Protein AF-A0A212SUY8-F1 (afdb_monomer)

Radius of gyration: 12.57 Å; Cα contacts (8 Å, |Δi|>4): 156; chains: 1; bounding box: 27×31×31 Å

Secondary structure (DSSP, 8-state):
-EEEE--HHHHHHHH-SPEEEE-SS-EEEEEEEE-TTS-EEEEEEESS--SSSSEEEEESSS---HHHHHHHHHHHT-TT-EEEEE-GGG--

Foldseek 3Di:
DFWKQDDPVLVCVQQNFFDWDQDPVAIKGWDWDADPVGWIKIWIAGDPCGVDNTTDIDGPDAADDPVNVVSVQVVSVGPPIDTPDDPPVSVD

Sequence (92 aa):
MALVQVDLMALYRRWGRPDVGVDSLAEWLSFAFALPNGEKFALQREAYHPPTPGFLLSTTKALFSAEAAEQVIAALDIPEALAVEVNPEATG

Nearest PDB structures (foldseek):
  3d9w-assembly1_A  TM=4.791E-01  e=4.773E+00  Nocardia farcinica

Solvent-accessible surface area (backbone atoms only — not comparable to full-atom values): 5439 Å² total; per-residue (Å²): 76,31,39,32,34,45,60,65,68,58,50,36,74,74,70,44,80,60,49,79,49,74,61,98,88,49,47,32,39,33,47,74,50,68,49,97,88,69,51,51,38,34,40,33,30,50,68,86,74,54,92,54,86,42,26,44,39,45,69,79,73,73,78,43,38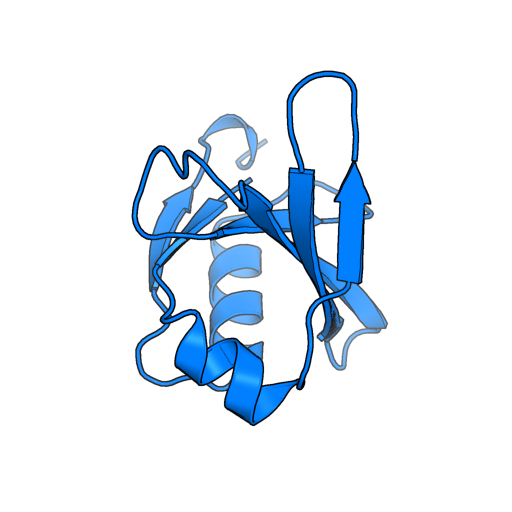,72,69,55,50,52,55,49,42,60,69,65,73,45,94,76,46,41,82,7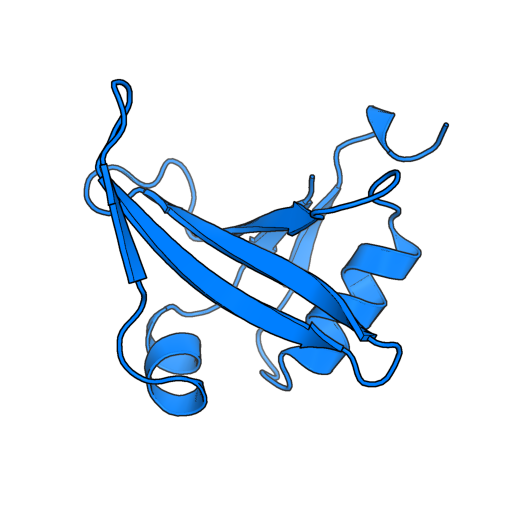6,43,68,49,73,87,28,82,115

pLDDT: mean 75.5, std 11.89, range [38.44, 90.62]

Structure (mmCIF, N/CA/C/O backbone):
data_AF-A0A212SUY8-F1
#
_entry.id   AF-A0A212SUY8-F1
#
loop_
_atom_site.group_PDB
_atom_site.id
_atom_site.type_symbol
_atom_site.label_atom_id
_atom_site.label_alt_id
_atom_site.label_comp_id
_atom_site.label_asym_id
_atom_site.label_entity_id
_atom_site.label_seq_id
_atom_site.pdbx_PDB_ins_code
_atom_site.Cartn_x
_atom_site.Cartn_y
_atom_site.Cartn_z
_atom_site.occupancy
_atom_site.B_iso_or_equiv
_atom_site.auth_seq_id
_atom_site.auth_comp_id
_atom_site.auth_asym_id
_atom_site.auth_atom_id
_atom_site.pdbx_PDB_model_num
ATOM 1 N N . MET A 1 1 ? -5.054 13.144 1.201 1.00 65.19 1 MET A N 1
ATOM 2 C CA . MET A 1 1 ? -4.044 12.162 0.747 1.00 65.19 1 MET A CA 1
ATOM 3 C C . MET A 1 1 ? -2.946 12.131 1.791 1.00 65.19 1 MET A C 1
ATOM 5 O O . MET A 1 1 ? -2.613 13.203 2.291 1.00 65.19 1 MET A O 1
ATOM 9 N N . ALA A 1 2 ? -2.417 10.953 2.120 1.00 72.25 2 ALA A N 1
ATOM 10 C CA . ALA A 1 2 ? -1.219 10.839 2.952 1.00 72.25 2 ALA A CA 1
ATOM 11 C C . ALA A 1 2 ? -0.097 10.115 2.223 1.00 72.25 2 ALA A C 1
ATOM 13 O O . ALA A 1 2 ? -0.352 9.226 1.410 1.00 72.25 2 ALA A O 1
ATOM 14 N N . LEU A 1 3 ? 1.132 10.472 2.574 1.00 78.81 3 LEU A N 1
ATOM 15 C CA . LEU A 1 3 ? 2.309 9.676 2.284 1.00 78.81 3 LEU A CA 1
ATOM 16 C C . LEU A 1 3 ? 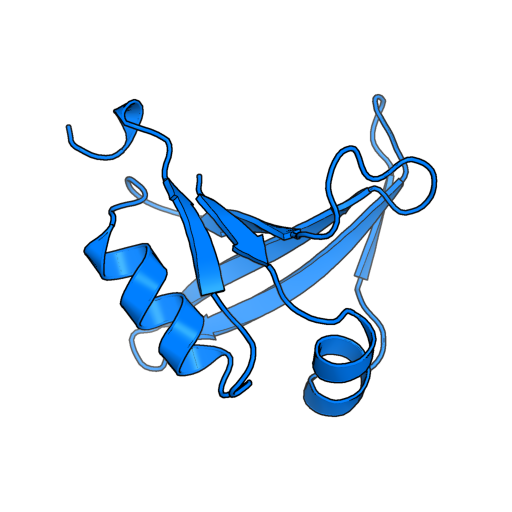2.503 8.665 3.415 1.00 78.81 3 LEU A C 1
ATOM 18 O O . LEU A 1 3 ? 2.718 9.044 4.567 1.00 78.81 3 LEU A O 1
ATOM 22 N N . VAL A 1 4 ? 2.440 7.381 3.078 1.00 79.19 4 VAL A N 1
ATOM 23 C CA . VAL A 1 4 ? 2.676 6.272 4.003 1.00 79.19 4 VAL A CA 1
ATOM 24 C C . VAL A 1 4 ? 4.018 5.643 3.666 1.00 79.19 4 VAL A C 1
ATOM 26 O O . VAL A 1 4 ? 4.209 5.098 2.579 1.00 79.19 4 VAL A O 1
ATOM 29 N N . GLN A 1 5 ? 4.963 5.710 4.595 1.00 82.56 5 GLN A N 1
ATOM 30 C CA . GLN A 1 5 ? 6.205 4.965 4.488 1.00 82.56 5 GLN A CA 1
ATOM 31 C C . GLN A 1 5 ? 5.938 3.525 4.903 1.00 82.56 5 GLN A C 1
ATOM 33 O O . GLN A 1 5 ? 5.579 3.251 6.042 1.00 82.56 5 GLN A O 1
ATOM 38 N N . VAL A 1 6 ? 6.086 2.612 3.951 1.00 81.00 6 VAL A N 1
ATOM 39 C CA . VAL A 1 6 ? 5.914 1.176 4.154 1.00 81.00 6 VAL A CA 1
ATOM 40 C C . VAL A 1 6 ? 6.824 0.442 3.179 1.00 81.00 6 VAL A C 1
ATOM 42 O O . VAL A 1 6 ? 6.980 0.855 2.025 1.00 81.00 6 VAL A O 1
ATOM 45 N N . ASP A 1 7 ? 7.456 -0.636 3.642 1.00 82.56 7 ASP A N 1
ATOM 46 C CA . ASP A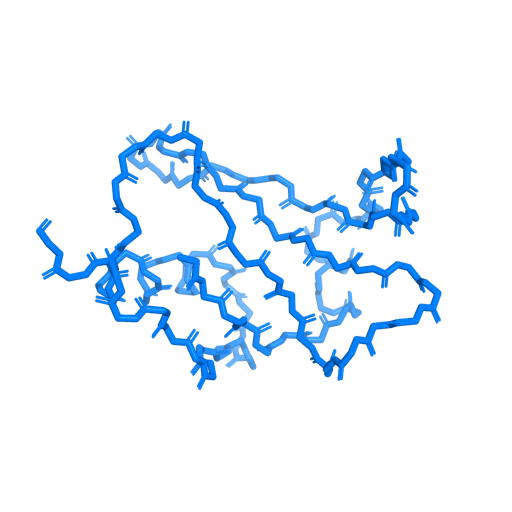 1 7 ? 8.297 -1.458 2.781 1.00 82.56 7 ASP A CA 1
ATOM 47 C C . ASP A 1 7 ? 7.436 -2.155 1.720 1.00 82.56 7 ASP A C 1
ATOM 49 O O . ASP A 1 7 ? 6.478 -2.873 2.023 1.00 82.56 7 ASP A O 1
ATOM 53 N N . LEU A 1 8 ? 7.819 -1.980 0.455 1.00 82.12 8 LEU A N 1
ATOM 54 C CA . LEU A 1 8 ? 7.180 -2.656 -0.662 1.00 82.12 8 LEU A CA 1
ATOM 55 C C . LEU A 1 8 ? 7.219 -4.179 -0.478 1.00 82.12 8 LEU A C 1
ATOM 57 O O . LEU A 1 8 ? 6.239 -4.853 -0.791 1.00 82.12 8 LEU A O 1
ATOM 61 N N . MET A 1 9 ? 8.298 -4.734 0.083 1.00 85.19 9 MET A N 1
ATOM 62 C CA . MET A 1 9 ? 8.358 -6.172 0.336 1.00 85.19 9 MET A CA 1
ATOM 63 C C . MET A 1 9 ? 7.391 -6.643 1.423 1.00 85.19 9 MET A C 1
ATOM 65 O O . MET A 1 9 ? 6.899 -7.771 1.336 1.00 85.19 9 MET A O 1
ATOM 69 N N . ALA A 1 10 ? 7.076 -5.808 2.414 1.00 85.06 10 ALA A N 1
ATOM 70 C CA . ALA A 1 10 ? 6.050 -6.122 3.405 1.00 85.06 10 ALA A CA 1
ATOM 71 C C . ALA A 1 10 ? 4.662 -6.199 2.747 1.00 85.06 10 ALA A C 1
ATOM 73 O O . ALA A 1 10 ? 3.935 -7.171 2.962 1.00 85.06 10 ALA A O 1
ATOM 74 N N . LEU A 1 11 ? 4.348 -5.254 1.852 1.00 84.94 11 LEU A N 1
ATOM 75 C CA . LEU A 1 11 ? 3.109 -5.267 1.067 1.00 84.94 11 LEU A CA 1
ATOM 76 C C . LEU A 1 11 ? 3.011 -6.510 0.168 1.00 84.94 11 LEU A C 1
ATOM 78 O O . LEU A 1 11 ? 1.983 -7.188 0.166 1.00 84.94 11 LEU A O 1
ATOM 82 N N . TYR A 1 12 ? 4.100 -6.880 -0.517 1.00 85.94 12 TYR A N 1
ATOM 83 C CA . TYR A 1 12 ? 4.152 -8.107 -1.322 1.00 85.94 12 TYR A CA 1
ATOM 84 C C . TYR A 1 12 ? 3.899 -9.371 -0.498 1.00 85.94 12 TYR A C 1
ATOM 86 O O . TYR A 1 12 ? 3.199 -10.275 -0.949 1.00 85.94 12 TYR A O 1
ATOM 94 N N . ARG A 1 13 ? 4.464 -9.467 0.710 1.00 86.38 13 ARG A N 1
ATOM 95 C CA . ARG A 1 13 ? 4.245 -10.632 1.583 1.00 86.38 13 ARG A CA 1
ATOM 96 C C . ARG A 1 13 ? 2.805 -10.715 2.077 1.00 86.38 13 ARG A C 1
ATOM 98 O O . ARG A 1 13 ? 2.288 -11.817 2.232 1.00 86.38 13 ARG A O 1
ATOM 105 N N . ARG A 1 14 ? 2.176 -9.567 2.335 1.00 84.25 14 ARG A N 1
ATOM 106 C CA . ARG A 1 14 ? 0.824 -9.489 2.893 1.00 84.25 14 ARG A CA 1
ATOM 107 C C . ARG A 1 14 ? -0.263 -9.728 1.848 1.00 84.25 14 ARG A C 1
ATOM 109 O O . ARG A 1 14 ? -1.203 -10.470 2.122 1.00 84.25 14 ARG A O 1
ATOM 116 N N . TRP A 1 15 ? -0.133 -9.114 0.675 1.00 84.44 15 TRP A N 1
ATOM 117 C CA . TRP A 1 15 ? -1.189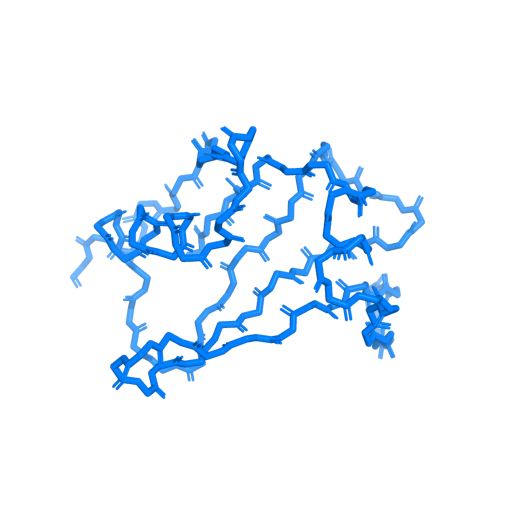 -9.079 -0.344 1.00 84.44 15 TRP A CA 1
ATOM 118 C C . TRP A 1 15 ? -0.788 -9.672 -1.692 1.00 84.44 15 TRP A C 1
ATOM 120 O O . TRP A 1 15 ? -1.622 -9.789 -2.586 1.00 84.44 15 TRP A O 1
ATOM 130 N N . GLY A 1 16 ? 0.460 -10.111 -1.838 1.00 86.25 16 GLY A N 1
ATOM 131 C CA . GLY A 1 16 ? 0.954 -10.660 -3.091 1.00 86.25 16 GLY A CA 1
ATOM 132 C C . GLY A 1 16 ? 1.284 -9.566 -4.098 1.00 86.25 16 GLY A C 1
ATOM 133 O O . GLY A 1 16 ? 1.784 -8.498 -3.754 1.00 86.25 16 GLY A O 1
ATOM 134 N N . ARG A 1 17 ? 1.076 -9.862 -5.379 1.00 88.31 17 ARG A N 1
ATOM 135 C CA . ARG A 1 17 ? 1.446 -8.953 -6.464 1.00 88.31 17 ARG A CA 1
ATOM 136 C C . ARG A 1 17 ? 0.484 -7.751 -6.507 1.00 88.31 17 ARG A C 1
ATOM 138 O O . ARG A 1 17 ? -0.720 -7.990 -6.496 1.00 88.31 17 ARG A O 1
ATOM 145 N N . PRO A 1 18 ? 0.982 -6.503 -6.599 1.00 90.31 18 PRO A N 1
ATOM 146 C CA . PRO A 1 18 ? 0.127 -5.338 -6.791 1.00 90.31 18 PRO A CA 1
ATOM 147 C C . PRO A 1 18 ? -0.556 -5.368 -8.155 1.00 90.31 18 PRO A C 1
ATOM 149 O O . PRO A 1 18 ? -0.022 -5.918 -9.127 1.00 90.31 18 PRO A O 1
ATOM 152 N N . ASP A 1 19 ? -1.689 -4.682 -8.235 1.00 90.62 19 ASP A N 1
ATOM 153 C CA . ASP A 1 19 ? -2.265 -4.285 -9.509 1.00 90.62 19 ASP A CA 1
ATOM 154 C C . ASP A 1 19 ? -1.361 -3.239 -10.167 1.00 90.62 19 ASP A C 1
ATOM 156 O O . ASP A 1 19 ? -0.800 -2.369 -9.497 1.00 90.62 19 ASP A O 1
ATOM 160 N N . VAL A 1 20 ? -1.212 -3.325 -11.488 1.00 90.56 20 VAL A N 1
ATOM 161 C CA . VAL A 1 20 ? -0.405 -2.380 -12.268 1.00 90.56 20 VAL A CA 1
ATOM 162 C C . VAL A 1 20 ? -1.334 -1.586 -13.173 1.00 90.56 20 VAL A C 1
ATOM 164 O O . VAL A 1 20 ? -1.984 -2.154 -14.052 1.00 90.56 20 VAL A O 1
ATOM 167 N N . GLY A 1 21 ? -1.406 -0.279 -12.938 1.00 88.69 21 GLY A N 1
ATOM 168 C CA . GLY A 1 21 ? -2.119 0.675 -13.785 1.00 88.69 21 GLY A CA 1
ATOM 169 C C . GLY A 1 21 ? -1.138 1.564 -14.539 1.00 88.69 21 GLY A C 1
ATOM 170 O O . GLY A 1 21 ? -0.062 1.856 -14.032 1.00 88.69 21 GLY A O 1
ATOM 171 N N . VAL A 1 22 ? -1.500 2.010 -15.739 1.00 89.38 22 VAL A N 1
ATOM 172 C CA . VAL A 1 22 ? -0.709 2.980 -16.510 1.00 89.38 22 VAL A CA 1
ATOM 173 C C . VAL A 1 22 ? -1.605 4.160 -16.850 1.00 89.38 22 VAL A C 1
ATOM 175 O O . VAL A 1 22 ? -2.706 3.963 -17.368 1.00 89.38 22 VAL A O 1
ATOM 178 N N . ASP A 1 23 ? -1.140 5.371 -16.567 1.00 85.81 23 ASP A N 1
ATOM 179 C CA . ASP A 1 23 ? -1.775 6.610 -17.007 1.00 85.81 23 ASP A CA 1
ATOM 180 C C . ASP A 1 23 ? -0.800 7.472 -17.827 1.00 85.81 23 ASP A C 1
ATOM 182 O O . ASP A 1 23 ? 0.282 7.031 -18.215 1.00 85.81 23 ASP A O 1
ATOM 186 N N . SER A 1 24 ? -1.203 8.700 -18.162 1.00 84.94 24 SER A N 1
ATOM 187 C CA . SER A 1 24 ? -0.365 9.629 -18.930 1.00 84.94 24 SER A CA 1
ATOM 188 C C . SER A 1 24 ? 0.859 10.141 -18.166 1.00 84.94 24 SER A C 1
ATOM 190 O O . SER A 1 24 ? 1.700 10.804 -18.769 1.00 84.94 24 SER A O 1
ATOM 192 N N . LEU A 1 25 ? 0.927 9.908 -16.854 1.00 82.88 25 LEU A N 1
ATOM 193 C CA . LEU A 1 25 ? 2.014 10.351 -15.993 1.00 82.88 25 LEU A CA 1
ATOM 194 C C . LEU A 1 25 ? 3.020 9.220 -15.779 1.00 82.88 25 LEU A C 1
ATOM 196 O O . LEU A 1 25 ? 4.213 9.454 -15.957 1.00 82.88 25 LEU A O 1
ATOM 200 N N . ALA A 1 26 ? 2.557 8.016 -15.420 1.00 86.19 26 ALA A N 1
ATOM 201 C CA . ALA A 1 26 ? 3.436 6.897 -15.098 1.00 86.19 26 ALA A CA 1
ATOM 202 C C . ALA A 1 26 ? 2.742 5.518 -15.055 1.00 86.19 26 ALA A C 1
ATOM 204 O O . ALA A 1 26 ? 1.534 5.364 -15.242 1.00 86.19 26 ALA A O 1
ATOM 205 N N . GLU A 1 27 ? 3.551 4.494 -14.772 1.00 89.56 27 GLU A N 1
ATOM 206 C CA . GLU A 1 27 ? 3.089 3.190 -14.298 1.00 89.56 27 GLU A CA 1
ATOM 207 C C . GLU A 1 27 ? 2.991 3.200 -12.766 1.00 89.56 27 GLU A C 1
ATOM 209 O O . GLU A 1 27 ? 3.924 3.606 -12.068 1.00 89.56 27 GLU A O 1
ATOM 214 N N . TRP A 1 28 ? 1.869 2.716 -12.243 1.00 89.31 28 TRP A N 1
ATOM 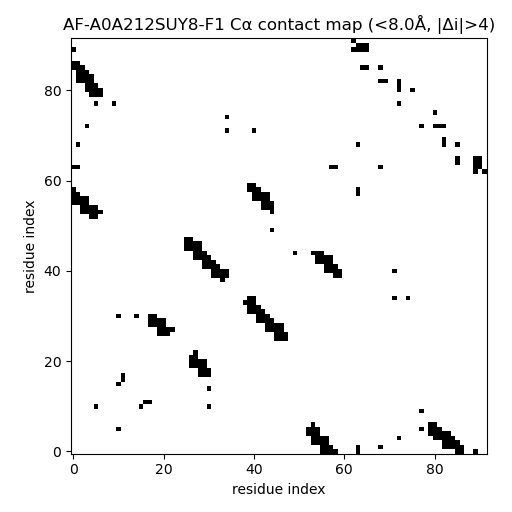215 C CA . TRP A 1 28 ? 1.507 2.759 -10.834 1.00 89.31 28 TRP A CA 1
ATOM 216 C C . TRP A 1 28 ? 1.284 1.354 -10.284 1.00 89.31 28 TRP A C 1
ATOM 218 O O . TRP A 1 28 ? 0.435 0.606 -10.775 1.00 89.31 28 TRP A O 1
ATOM 228 N N . LEU A 1 29 ? 1.998 1.025 -9.210 1.00 89.62 29 LEU A N 1
ATOM 229 C CA . LEU A 1 29 ? 1.740 -0.154 -8.389 1.00 89.62 29 LEU A CA 1
ATOM 230 C C . LEU A 1 29 ? 0.648 0.186 -7.380 1.00 89.62 29 LEU A C 1
ATOM 232 O O . LEU A 1 29 ? 0.808 1.130 -6.607 1.00 89.62 29 LEU A O 1
ATOM 236 N N . SER A 1 30 ? -0.438 -0.582 -7.378 1.00 88.62 30 SER A N 1
ATOM 237 C CA . SER A 1 30 ? -1.609 -0.355 -6.535 1.00 88.62 30 SER A CA 1
ATOM 238 C C . SER A 1 30 ? -1.921 -1.568 -5.664 1.00 88.62 30 SER A C 1
ATOM 240 O O . SER A 1 30 ? -2.054 -2.686 -6.156 1.00 88.62 30 SER A O 1
ATOM 242 N N . PHE A 1 31 ? -2.096 -1.332 -4.367 1.00 88.00 31 PHE A N 1
ATOM 243 C CA . PHE A 1 31 ? -2.639 -2.304 -3.422 1.00 88.00 31 PHE A CA 1
ATOM 244 C C . PHE A 1 31 ? -3.982 -1.794 -2.912 1.00 88.00 31 PHE A C 1
ATOM 246 O O . PHE A 1 31 ? -4.026 -0.833 -2.143 1.00 88.00 31 PHE A O 1
ATOM 253 N N . ALA A 1 32 ? -5.071 -2.420 -3.354 1.00 85.62 32 ALA A N 1
ATOM 254 C CA . ALA A 1 32 ? -6.414 -2.098 -2.892 1.00 85.62 32 ALA A CA 1
ATOM 255 C C . ALA A 1 32 ? -6.830 -3.021 -1.742 1.00 85.62 32 ALA A C 1
ATOM 257 O O . ALA A 1 32 ? -6.654 -4.236 -1.807 1.00 85.62 32 ALA A O 1
ATOM 258 N N . PHE A 1 33 ? -7.423 -2.450 -0.700 1.00 80.62 33 PHE A N 1
ATOM 259 C CA . PHE A 1 33 ? -7.929 -3.206 0.442 1.00 80.62 33 PHE A CA 1
ATOM 260 C C . PHE A 1 33 ? -9.164 -2.530 1.036 1.00 80.62 33 PHE A C 1
ATOM 262 O O . PHE A 1 33 ? -9.445 -1.355 0.783 1.00 80.62 33 PHE A O 1
ATOM 269 N N . ALA A 1 34 ? -9.932 -3.302 1.802 1.00 80.06 34 ALA A N 1
ATOM 270 C CA . ALA A 1 34 ? -11.101 -2.814 2.514 1.00 80.06 34 ALA A CA 1
ATOM 271 C C . ALA A 1 34 ? -10.888 -2.936 4.022 1.00 80.06 34 ALA A C 1
ATOM 273 O O . ALA A 1 34 ? -10.375 -3.950 4.499 1.00 80.06 34 ALA A O 1
ATOM 274 N N . LEU A 1 35 ? -11.306 -1.917 4.764 1.00 75.12 35 LEU A N 1
ATOM 275 C CA . LEU A 1 35 ? -11.389 -1.977 6.217 1.00 75.12 35 LEU A CA 1
ATOM 276 C C . LEU A 1 35 ? -12.621 -2.792 6.652 1.00 75.12 35 LEU A C 1
ATOM 278 O O . LEU A 1 35 ? -13.582 -2.915 5.887 1.00 75.12 35 LEU A O 1
ATOM 282 N N . PRO A 1 36 ? -12.659 -3.305 7.898 1.00 75.25 36 PRO A N 1
ATOM 283 C CA . PRO A 1 36 ? -13.832 -4.002 8.434 1.00 75.25 36 PRO A CA 1
ATOM 284 C C . PRO A 1 36 ? -15.131 -3.177 8.407 1.00 75.25 36 PRO A C 1
ATOM 286 O O . PRO A 1 36 ? -16.217 -3.749 8.374 1.00 75.25 36 PRO A O 1
ATOM 289 N N . ASN A 1 37 ? -15.029 -1.842 8.395 1.00 73.56 37 ASN A N 1
ATOM 290 C CA . ASN A 1 37 ? -16.166 -0.923 8.268 1.00 73.56 37 ASN A CA 1
ATOM 291 C C . ASN A 1 37 ? -16.726 -0.831 6.825 1.00 73.56 37 ASN A C 1
ATOM 293 O O . ASN A 1 37 ? -17.727 -0.154 6.602 1.00 73.56 37 ASN A O 1
ATOM 297 N N . GLY A 1 38 ? -16.107 -1.509 5.850 1.00 76.56 38 GLY A N 1
ATOM 298 C CA . GLY A 1 38 ? -16.518 -1.533 4.444 1.00 76.56 38 GLY A CA 1
ATOM 299 C C . GLY A 1 38 ? -15.908 -0.432 3.570 1.00 76.56 38 GLY A C 1
ATOM 300 O O . GLY A 1 38 ? -16.135 -0.429 2.356 1.00 76.56 38 GLY A O 1
ATOM 301 N N . GLU A 1 39 ? -15.125 0.482 4.143 1.00 76.62 39 GLU A N 1
ATOM 302 C CA . GLU A 1 39 ? -14.409 1.515 3.395 1.00 76.62 39 GLU A CA 1
ATOM 303 C C . GLU A 1 39 ? -13.255 0.919 2.587 1.00 76.62 39 GLU A C 1
ATOM 305 O O . GLU A 1 39 ? -12.589 -0.020 3.023 1.00 76.62 39 GLU A O 1
ATOM 310 N N . LYS A 1 40 ? -13.022 1.468 1.390 1.00 78.31 40 LYS A N 1
ATOM 311 C CA . LYS A 1 40 ? -12.021 0.973 0.438 1.00 78.31 40 LYS A CA 1
ATOM 312 C C . LYS A 1 40 ? -10.912 1.992 0.230 1.00 78.31 40 LYS A C 1
ATOM 314 O O . LYS A 1 40 ? -11.182 3.153 -0.104 1.00 78.31 40 LYS A O 1
ATOM 319 N N . PHE A 1 41 ? -9.684 1.504 0.328 1.00 79.44 41 PHE A N 1
ATOM 320 C CA . PHE A 1 41 ? -8.456 2.279 0.244 1.00 79.44 41 PHE A CA 1
ATOM 321 C C . PHE A 1 41 ? -7.531 1.693 -0.813 1.00 79.44 41 PHE A C 1
ATOM 323 O O . PHE A 1 41 ? -7.600 0.499 -1.122 1.00 79.44 41 PHE A O 1
ATOM 330 N N . ALA A 1 42 ? -6.659 2.540 -1.353 1.00 83.19 42 ALA A N 1
ATOM 331 C CA . ALA A 1 42 ? -5.579 2.114 -2.225 1.00 83.19 42 ALA A CA 1
ATOM 332 C C . ALA A 1 42 ? -4.257 2.756 -1.796 1.00 83.19 42 ALA A C 1
ATOM 334 O O . ALA A 1 42 ? -4.179 3.973 -1.622 1.00 83.19 42 ALA A O 1
ATOM 335 N N . LEU A 1 43 ? -3.217 1.932 -1.660 1.00 86.19 43 LEU A N 1
ATOM 336 C CA . LEU A 1 43 ? -1.830 2.389 -1.605 1.00 86.19 43 LEU A CA 1
ATOM 337 C C . LEU A 1 43 ? -1.257 2.360 -3.015 1.00 86.19 43 LEU A C 1
ATOM 339 O O . LEU A 1 43 ? -1.242 1.307 -3.650 1.00 86.19 43 LEU A O 1
ATOM 343 N N . GLN A 1 44 ? -0.788 3.507 -3.491 1.00 87.25 44 GLN A N 1
ATOM 344 C CA . GLN A 1 44 ? -0.267 3.685 -4.838 1.00 87.25 44 GLN A CA 1
ATOM 345 C C . GLN A 1 44 ? 1.161 4.207 -4.797 1.00 87.25 44 GLN A C 1
ATOM 347 O O . GLN A 1 44 ? 1.489 5.097 -4.019 1.00 87.25 44 GLN A O 1
ATOM 352 N N . ARG A 1 45 ? 2.026 3.675 -5.648 1.00 87.69 45 ARG A N 1
ATOM 353 C CA . ARG A 1 45 ? 3.384 4.189 -5.821 1.00 87.69 45 ARG A CA 1
ATOM 354 C C . ARG A 1 45 ? 3.782 4.075 -7.278 1.00 87.69 45 ARG A C 1
ATOM 356 O O . ARG A 1 45 ? 3.479 3.077 -7.927 1.00 87.69 45 ARG A O 1
ATOM 363 N N . GLU A 1 46 ? 4.508 5.070 -7.761 1.00 88.00 46 GLU A N 1
ATOM 364 C CA . GLU A 1 46 ? 5.110 5.014 -9.084 1.00 88.00 46 GLU A CA 1
ATOM 365 C C . GLU A 1 46 ? 6.139 3.873 -9.187 1.00 88.00 46 GLU A C 1
ATOM 367 O O . GLU A 1 46 ? 6.999 3.702 -8.313 1.00 88.00 46 GLU A O 1
ATOM 372 N N . ALA A 1 47 ? 6.057 3.082 -10.256 1.00 86.69 47 ALA A N 1
ATOM 373 C CA . ALA A 1 47 ? 6.885 1.897 -10.441 1.00 86.69 47 ALA A CA 1
ATOM 374 C C . ALA A 1 47 ? 8.364 2.232 -10.703 1.00 86.69 47 ALA A C 1
ATOM 376 O O . ALA A 1 47 ? 9.243 1.577 -10.136 1.00 86.69 47 ALA A O 1
ATOM 377 N N . TYR A 1 48 ? 8.646 3.251 -11.524 1.00 81.69 48 TYR A N 1
ATOM 378 C CA . TYR A 1 48 ? 9.995 3.502 -12.049 1.00 81.69 48 TYR A CA 1
ATOM 379 C C . TYR A 1 48 ? 10.717 4.678 -11.380 1.00 81.69 48 TYR A C 1
ATOM 381 O O . TYR A 1 48 ? 11.905 4.549 -11.077 1.00 81.69 48 TYR A O 1
ATOM 389 N N . HIS A 1 49 ? 10.027 5.789 -11.094 1.00 80.50 49 HIS A N 1
ATOM 390 C CA . HIS A 1 49 ? 10.639 6.976 -10.483 1.00 80.50 49 HIS A CA 1
ATOM 391 C C . HIS A 1 49 ? 9.904 7.446 -9.220 1.00 80.50 49 HIS A C 1
ATOM 393 O O . HIS A 1 49 ? 9.455 8.587 -9.154 1.00 80.50 49 HIS A O 1
ATOM 399 N N . PRO A 1 50 ? 9.806 6.606 -8.170 1.00 74.81 50 PRO A N 1
ATOM 400 C CA . PRO A 1 50 ? 9.129 7.000 -6.942 1.00 74.81 50 PRO A CA 1
ATOM 401 C C . PRO A 1 50 ? 9.819 8.234 -6.326 1.00 74.81 50 PRO A C 1
ATOM 403 O O . PRO A 1 50 ? 11.006 8.160 -5.995 1.00 74.81 50 PRO A O 1
ATOM 406 N N . PRO A 1 51 ? 9.107 9.362 -6.142 1.00 62.00 51 PRO A N 1
ATOM 407 C CA . PRO A 1 51 ? 9.709 10.600 -5.644 1.00 62.00 51 PRO A CA 1
ATOM 408 C C . PRO A 1 51 ? 10.135 10.501 -4.170 1.00 62.00 51 PRO A C 1
ATOM 410 O O . PRO A 1 51 ? 10.993 11.259 -3.720 1.00 62.00 51 PRO A O 1
ATOM 413 N N . THR A 1 52 ? 9.562 9.557 -3.417 1.00 67.19 52 THR A N 1
ATOM 414 C CA . THR A 1 52 ? 9.881 9.267 -2.013 1.00 67.19 52 THR A CA 1
ATOM 415 C C . THR A 1 52 ? 9.798 7.754 -1.747 1.00 67.19 52 THR A C 1
ATOM 417 O O . THR A 1 52 ? 9.122 7.034 -2.488 1.00 67.19 52 THR A O 1
ATOM 420 N N . PRO A 1 53 ? 10.456 7.223 -0.697 1.00 66.62 53 PRO A N 1
ATOM 421 C CA . PRO A 1 53 ? 10.372 5.808 -0.312 1.00 66.62 53 PRO A CA 1
ATOM 422 C C . PRO A 1 53 ? 9.023 5.419 0.340 1.00 66.62 53 PRO A C 1
ATOM 424 O O . PRO A 1 53 ? 8.989 4.634 1.285 1.00 66.62 53 PRO A O 1
ATOM 427 N N . GLY A 1 54 ? 7.903 5.949 -0.160 1.00 72.88 54 GLY A N 1
ATOM 428 C CA . GLY A 1 54 ? 6.564 5.717 0.380 1.00 72.88 54 GLY A CA 1
ATOM 429 C C . GLY A 1 54 ? 5.501 5.468 -0.689 1.00 72.88 54 GLY A C 1
ATOM 430 O O . GLY A 1 54 ? 5.767 5.476 -1.891 1.00 72.88 54 GLY A O 1
ATOM 431 N N . PHE A 1 55 ? 4.287 5.216 -0.215 1.00 79.25 55 PHE A N 1
ATOM 432 C CA . PHE A 1 55 ? 3.080 5.017 -1.004 1.00 79.25 55 PHE A CA 1
ATOM 433 C C . PHE A 1 55 ? 2.106 6.157 -0.725 1.00 79.25 55 PHE A C 1
ATOM 435 O O . PHE A 1 55 ? 1.913 6.572 0.417 1.00 79.25 55 PHE A O 1
ATOM 442 N N . LEU A 1 56 ? 1.469 6.648 -1.777 1.00 78.25 56 LEU A N 1
ATOM 443 C CA . LEU A 1 56 ? 0.335 7.545 -1.688 1.00 78.25 56 LEU A CA 1
ATOM 444 C C . LEU A 1 56 ? -0.888 6.739 -1.262 1.00 78.25 56 LEU A C 1
ATOM 446 O O . LEU A 1 56 ? -1.291 5.798 -1.943 1.00 78.25 56 LEU A O 1
ATOM 450 N N . LEU A 1 57 ? -1.485 7.114 -0.139 1.00 77.56 57 LEU A N 1
ATOM 451 C CA . LEU A 1 57 ? -2.743 6.548 0.319 1.00 77.56 57 LEU A CA 1
ATOM 452 C C . LEU A 1 57 ? -3.909 7.407 -0.184 1.00 77.56 57 LEU A C 1
ATOM 454 O O . LEU A 1 57 ? -4.043 8.579 0.196 1.00 77.56 57 LEU A O 1
ATOM 458 N N . SER A 1 58 ? -4.764 6.814 -1.020 1.00 69.25 58 SER A N 1
ATOM 459 C CA . SER A 1 58 ? -5.976 7.441 -1.556 1.00 69.25 58 SER A CA 1
ATOM 460 C C . SER A 1 58 ? -7.253 6.756 -1.048 1.00 69.25 58 SER A C 1
ATOM 46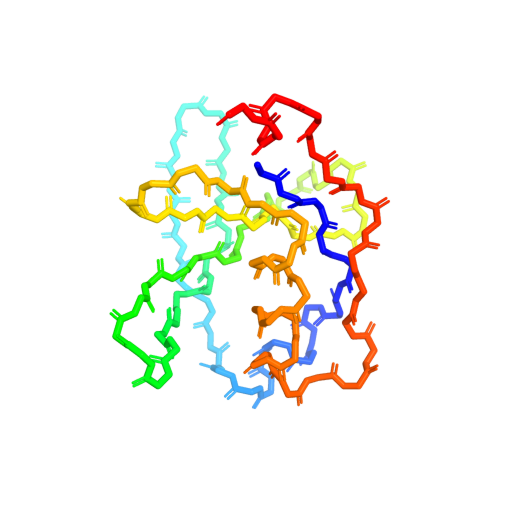2 O O . SER A 1 58 ? -7.294 5.541 -0.827 1.00 69.25 58 SER A O 1
ATOM 464 N N . THR A 1 59 ? -8.306 7.556 -0.833 1.00 63.53 59 THR A N 1
ATOM 465 C CA . THR A 1 59 ? -9.646 7.089 -0.435 1.00 63.53 59 THR A CA 1
ATOM 466 C C . THR A 1 59 ? -10.598 7.184 -1.616 1.00 63.53 59 THR A C 1
ATOM 468 O O . THR A 1 59 ? -10.512 8.097 -2.437 1.00 63.53 59 THR A O 1
ATOM 471 N N . THR A 1 60 ? -11.525 6.231 -1.715 1.00 58.94 60 THR A N 1
ATOM 472 C CA . THR A 1 60 ? -12.499 6.204 -2.818 1.00 58.94 60 THR A CA 1
ATOM 473 C C . THR A 1 60 ? -13.765 7.019 -2.548 1.00 58.94 60 THR A C 1
ATOM 475 O O . THR A 1 60 ? -14.494 7.316 -3.493 1.00 58.94 60 THR A O 1
ATOM 478 N N . LYS A 1 61 ? -14.046 7.412 -1.297 1.00 50.50 61 LYS A N 1
ATOM 479 C CA . LYS A 1 61 ? -15.210 8.236 -0.934 1.00 50.50 61 LY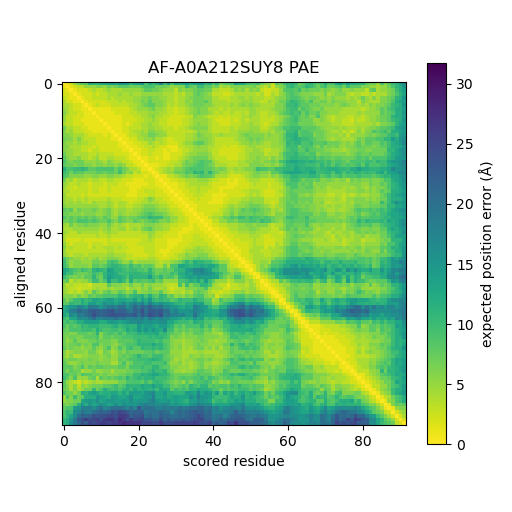S A CA 1
ATOM 480 C C . LYS A 1 61 ? -14.973 8.984 0.383 1.00 50.50 61 LYS A C 1
ATOM 482 O O . LYS A 1 61 ? -14.732 8.346 1.396 1.00 50.50 61 LYS A O 1
ATOM 487 N N . ALA A 1 62 ? -15.156 10.305 0.334 1.00 51.25 62 ALA A N 1
ATOM 488 C CA . ALA A 1 62 ? -15.091 11.272 1.434 1.00 51.25 62 ALA A CA 1
ATOM 489 C C . ALA A 1 62 ? -13.690 11.543 2.019 1.00 51.25 62 ALA A C 1
ATOM 491 O O . ALA A 1 62 ? -12.771 10.731 1.930 1.00 51.25 62 ALA A O 1
ATOM 492 N N . LEU A 1 63 ? -13.550 12.781 2.495 1.00 52.56 63 LEU A N 1
ATOM 493 C CA . LEU A 1 63 ? -12.322 13.483 2.849 1.00 52.56 63 LEU A CA 1
ATOM 494 C C . LEU A 1 63 ? -11.373 12.611 3.674 1.00 52.56 63 LEU A C 1
ATOM 496 O O . LEU A 1 63 ? -11.751 11.989 4.661 1.00 52.56 63 LEU A O 1
ATOM 500 N N . PHE A 1 64 ? -10.124 12.562 3.224 1.00 59.03 64 PHE A N 1
ATOM 501 C CA . PHE A 1 64 ? -9.030 11.969 3.978 1.00 59.03 64 PHE A CA 1
ATOM 502 C C . PHE A 1 64 ? -8.925 12.730 5.320 1.00 59.03 64 PHE A C 1
ATOM 504 O O . PHE A 1 64 ? -8.995 13.942 5.292 1.00 59.03 64 PHE A O 1
ATOM 511 N N . SER A 1 65 ? -8.788 12.090 6.481 1.00 62.31 65 SER A N 1
ATOM 512 C CA . SER A 1 65 ? -8.470 12.780 7.751 1.00 62.31 65 SER A CA 1
ATOM 513 C C . SER A 1 65 ? -7.216 12.163 8.367 1.00 62.31 65 SER A C 1
ATOM 515 O O . SER A 1 65 ? -6.794 11.080 7.949 1.00 62.31 65 SER A O 1
ATOM 517 N N . ALA A 1 66 ? -6.593 12.835 9.338 1.00 64.81 66 ALA A N 1
ATOM 518 C CA . ALA A 1 66 ? -5.444 12.273 10.049 1.00 64.81 66 ALA A CA 1
ATOM 519 C C . ALA A 1 66 ? -5.829 10.984 10.802 1.00 64.81 66 ALA A C 1
ATOM 521 O O . ALA A 1 66 ? -5.132 9.978 10.700 1.00 64.81 66 ALA A O 1
ATOM 522 N N . GLU A 1 67 ? -6.995 10.967 11.452 1.00 66.50 67 GLU A N 1
ATOM 523 C CA . GLU A 1 67 ? -7.533 9.796 12.153 1.00 66.50 67 GLU A CA 1
ATOM 524 C C . GLU A 1 67 ? -7.823 8.641 11.187 1.00 66.50 67 GLU A C 1
ATOM 526 O O . GLU A 1 67 ? -7.538 7.483 11.492 1.00 66.50 67 GLU A O 1
ATOM 531 N N . ALA A 1 68 ? -8.348 8.944 9.994 1.00 68.88 68 ALA A N 1
ATOM 532 C CA . ALA A 1 68 ? -8.556 7.939 8.957 1.00 68.88 68 ALA A CA 1
ATOM 533 C C . ALA A 1 68 ? -7.220 7.356 8.468 1.00 68.88 68 ALA A C 1
ATOM 535 O O . ALA A 1 68 ? -7.120 6.152 8.250 1.00 68.88 68 ALA A O 1
ATOM 536 N N . ALA A 1 69 ? -6.170 8.176 8.343 1.00 70.19 69 ALA A N 1
ATOM 537 C CA . ALA A 1 69 ? -4.835 7.704 7.976 1.00 70.19 69 ALA A CA 1
ATOM 538 C C . ALA A 1 69 ? -4.276 6.712 9.005 1.00 70.19 69 ALA A C 1
ATOM 540 O O . ALA A 1 69 ? -3.773 5.656 8.625 1.00 70.19 69 ALA A O 1
ATOM 541 N N . GLU A 1 70 ? -4.400 7.021 10.297 1.00 74.19 70 GLU A N 1
ATOM 542 C CA . GLU A 1 70 ? -3.940 6.151 11.384 1.00 74.19 70 GLU A CA 1
ATOM 543 C C . GLU A 1 70 ? -4.715 4.831 11.434 1.00 74.19 70 GLU A C 1
ATOM 545 O O . GLU A 1 70 ? -4.107 3.765 11.537 1.00 74.19 70 GLU A O 1
ATOM 550 N N . GLN A 1 71 ? -6.045 4.874 11.296 1.00 71.69 71 GLN A N 1
ATOM 551 C CA . GLN A 1 71 ? -6.872 3.663 11.238 1.00 71.69 71 GLN A CA 1
ATOM 552 C C . GLN A 1 71 ? -6.507 2.782 10.044 1.00 71.69 71 GLN A C 1
ATOM 554 O O . GLN A 1 71 ? -6.451 1.557 10.162 1.00 71.69 71 GLN A O 1
ATOM 559 N N . VAL A 1 72 ? -6.220 3.401 8.900 1.00 72.75 72 VAL A N 1
ATOM 560 C CA . VAL A 1 72 ? -5.784 2.685 7.706 1.00 72.75 72 VAL A CA 1
ATOM 561 C C . VAL A 1 72 ? -4.413 2.060 7.911 1.00 72.75 72 VAL A C 1
ATOM 563 O O . VAL A 1 72 ? -4.251 0.889 7.584 1.00 72.75 72 VAL A O 1
ATOM 566 N N . ILE A 1 73 ? -3.455 2.791 8.485 1.00 77.19 73 ILE A N 1
ATOM 567 C CA . ILE A 1 73 ? -2.116 2.272 8.796 1.00 77.19 73 ILE A CA 1
ATOM 568 C C . ILE A 1 73 ? -2.199 1.091 9.759 1.00 77.19 73 ILE A C 1
ATOM 570 O O . ILE A 1 73 ? -1.584 0.058 9.505 1.00 77.19 73 ILE A O 1
ATOM 574 N N . ALA A 1 74 ? -3.011 1.198 10.812 1.00 77.44 74 ALA A N 1
ATOM 575 C CA . ALA A 1 74 ? -3.247 0.093 11.734 1.00 77.44 74 ALA A CA 1
ATOM 576 C C . ALA A 1 74 ? -3.823 -1.135 11.011 1.00 77.44 74 ALA A C 1
ATOM 578 O O . ALA A 1 74 ? -3.418 -2.265 11.275 1.00 77.44 74 ALA A O 1
ATOM 579 N N . ALA A 1 75 ? -4.723 -0.924 10.051 1.00 74.38 75 ALA A N 1
ATOM 580 C CA . ALA A 1 75 ? -5.308 -2.001 9.264 1.00 74.38 75 ALA A CA 1
ATOM 581 C C . ALA A 1 75 ? -4.374 -2.605 8.206 1.00 74.38 75 ALA A C 1
ATOM 583 O O . ALA A 1 75 ? -4.657 -3.702 7.719 1.00 74.38 75 ALA A O 1
ATOM 584 N N . LEU A 1 76 ? -3.262 -1.939 7.866 1.00 74.94 76 LEU A N 1
ATOM 585 C CA . LEU A 1 76 ? -2.206 -2.562 7.064 1.00 74.94 76 LEU A CA 1
ATOM 586 C C . LEU A 1 76 ? -1.633 -3.784 7.793 1.00 74.94 76 LEU A C 1
ATOM 588 O O . LEU A 1 76 ? -1.213 -4.730 7.127 1.00 74.94 76 LEU A O 1
ATOM 592 N N . ASP A 1 77 ? -1.660 -3.781 9.135 1.00 77.88 77 ASP A N 1
ATOM 593 C CA . ASP A 1 77 ? -1.093 -4.839 9.982 1.00 77.88 77 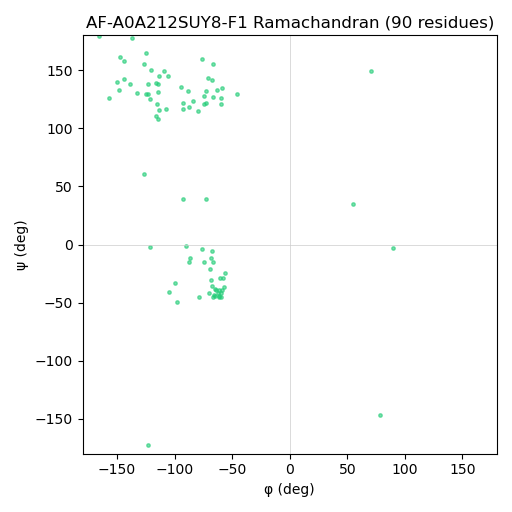ASP A CA 1
ATOM 594 C C . ASP A 1 77 ? 0.395 -5.083 9.649 1.00 77.88 77 ASP A C 1
ATOM 596 O O . ASP A 1 77 ? 0.896 -6.207 9.637 1.00 77.88 77 ASP A O 1
ATOM 600 N N . ILE A 1 78 ? 1.095 -3.996 9.302 1.00 78.38 78 ILE A N 1
ATOM 601 C CA . ILE A 1 78 ? 2.526 -3.958 8.990 1.00 78.38 78 ILE A CA 1
ATOM 602 C C . ILE A 1 78 ? 3.190 -3.082 10.059 1.00 78.38 78 ILE A C 1
ATOM 604 O O . ILE A 1 78 ? 2.948 -1.872 10.065 1.00 78.38 78 ILE A O 1
ATOM 608 N N . PRO A 1 79 ? 4.008 -3.656 10.962 1.00 74.38 79 PRO A N 1
ATOM 609 C CA . PRO A 1 79 ? 4.569 -2.935 12.106 1.00 74.38 79 PRO A CA 1
ATOM 610 C C . PRO A 1 79 ? 5.391 -1.698 11.734 1.00 74.38 79 PRO A C 1
ATOM 612 O O . PRO A 1 79 ? 5.474 -0.759 12.519 1.00 74.38 79 PRO A O 1
ATOM 615 N N . GLU A 1 80 ? 6.012 -1.697 10.553 1.00 76.50 80 GLU A N 1
ATOM 616 C CA . GLU A 1 80 ? 6.878 -0.609 10.095 1.00 76.50 80 GLU A CA 1
ATOM 617 C C . GLU A 1 80 ? 6.136 0.489 9.314 1.00 76.50 80 GLU A C 1
ATOM 619 O O . GLU A 1 80 ? 6.771 1.449 8.877 1.00 76.50 80 GLU A O 1
ATOM 624 N N . ALA A 1 81 ? 4.822 0.360 9.096 1.00 75.75 81 ALA A N 1
ATOM 625 C CA . ALA A 1 81 ? 4.061 1.343 8.335 1.00 75.75 81 ALA A CA 1
ATOM 626 C C . ALA A 1 81 ? 3.819 2.626 9.150 1.00 75.75 81 ALA A C 1
ATOM 628 O O . ALA A 1 81 ? 3.301 2.579 10.264 1.00 75.75 81 ALA A O 1
ATOM 629 N N . LEU A 1 82 ? 4.161 3.785 8.578 1.00 75.38 82 LEU A N 1
ATOM 630 C CA . LEU A 1 82 ? 4.053 5.087 9.244 1.00 75.38 82 LEU A CA 1
ATOM 631 C C . LEU A 1 82 ? 3.516 6.166 8.293 1.00 75.38 82 LEU A C 1
ATOM 633 O O . LEU A 1 82 ? 3.956 6.260 7.147 1.00 75.38 82 LEU A O 1
ATOM 637 N N . ALA A 1 83 ? 2.611 7.025 8.771 1.00 71.25 83 ALA A N 1
ATOM 638 C CA . ALA A 1 83 ? 2.244 8.255 8.067 1.00 71.25 83 ALA A CA 1
ATOM 639 C C . ALA A 1 83 ? 3.391 9.264 8.188 1.00 71.25 83 ALA A C 1
ATOM 641 O O . ALA A 1 83 ? 3.775 9.639 9.293 1.00 71.25 83 ALA A O 1
ATOM 642 N N . VAL A 1 84 ? 3.922 9.716 7.054 1.00 65.00 84 VAL A N 1
ATOM 643 C CA . VAL A 1 84 ? 5.003 10.715 7.005 1.00 65.00 84 VAL A CA 1
ATOM 644 C C . VAL A 1 84 ? 4.454 12.108 6.717 1.00 65.00 84 VAL A C 1
ATOM 646 O O . VAL A 1 84 ? 4.971 13.094 7.232 1.00 65.00 84 VAL A O 1
ATOM 649 N N . GLU A 1 85 ? 3.384 12.198 5.931 1.00 67.00 85 GLU A N 1
ATOM 650 C CA . GLU A 1 85 ? 2.756 13.469 5.587 1.00 67.00 85 GLU A CA 1
ATOM 651 C C . GLU A 1 85 ? 1.256 13.267 5.387 1.00 67.00 85 GLU A C 1
ATOM 653 O O . GLU A 1 85 ? 0.843 12.342 4.690 1.00 67.00 85 GLU A O 1
ATOM 658 N N . VAL A 1 86 ? 0.436 14.130 5.984 1.00 64.31 86 VAL A N 1
ATOM 659 C CA . VAL A 1 86 ? -1.008 14.204 5.736 1.00 64.31 86 VAL A CA 1
ATOM 660 C C . VAL A 1 86 ? -1.268 15.563 5.103 1.00 64.31 86 VAL A C 1
ATOM 662 O O . VAL A 1 86 ? -0.931 16.586 5.695 1.00 64.31 86 VAL A O 1
ATOM 665 N N . ASN A 1 87 ? -1.837 15.589 3.895 1.00 61.50 87 ASN A N 1
ATOM 666 C CA . ASN A 1 87 ? -2.162 16.854 3.235 1.00 61.50 87 ASN A CA 1
ATOM 667 C C . ASN A 1 87 ? -3.159 17.653 4.117 1.00 61.50 87 ASN A C 1
ATOM 669 O O . ASN A 1 87 ? -4.205 17.103 4.461 1.00 61.50 87 ASN A O 1
ATOM 673 N N . PRO A 1 88 ? -2.881 18.921 4.479 1.00 50.44 88 PRO A N 1
ATOM 674 C CA . PRO A 1 88 ? -3.739 19.734 5.350 1.00 50.44 88 PRO A CA 1
ATOM 675 C C . PRO A 1 88 ? -5.113 20.098 4.756 1.00 50.44 88 PRO A C 1
ATOM 677 O O . PRO A 1 88 ? -6.018 20.464 5.502 1.00 50.44 88 PRO A O 1
ATOM 680 N N . GLU A 1 89 ? -5.333 19.952 3.444 1.00 51.88 89 GLU A N 1
ATOM 681 C CA . GLU A 1 89 ? -6.668 20.136 2.831 1.00 51.88 89 GLU A CA 1
ATOM 682 C C . GLU A 1 89 ? -7.686 19.058 3.243 1.00 51.88 89 GLU A C 1
ATOM 684 O O . GLU A 1 89 ? -8.863 19.123 2.900 1.00 51.88 89 GLU A O 1
ATOM 689 N N . ALA A 1 90 ? -7.229 18.052 3.981 1.00 47.94 90 ALA A N 1
ATOM 690 C CA . ALA A 1 90 ? -8.027 16.948 4.479 1.00 47.94 90 ALA A CA 1
ATOM 691 C C . ALA A 1 90 ? -8.708 17.253 5.840 1.00 47.94 90 ALA A C 1
ATOM 693 O O . ALA A 1 90 ? -9.628 16.558 6.258 1.00 47.94 90 ALA A O 1
ATOM 694 N N . THR A 1 91 ? -8.311 18.341 6.508 1.00 39.62 91 THR A N 1
ATOM 695 C CA . THR A 1 91 ? -8.900 18.845 7.769 1.00 39.62 91 THR A CA 1
ATOM 696 C C . THR A 1 91 ? -10.005 19.897 7.556 1.00 39.62 91 THR A C 1
ATOM 698 O O . THR A 1 91 ? -10.067 20.889 8.282 1.00 39.62 91 THR A O 1
ATOM 701 N N . GLY A 1 92 ? -10.853 19.704 6.540 1.00 38.44 92 GLY A N 1
ATOM 702 C CA . GLY A 1 92 ? -11.995 20.577 6.224 1.00 38.44 92 GLY A CA 1
ATOM 703 C C . GLY A 1 92 ? -13.332 20.000 6.658 1.00 38.44 92 GLY A C 1
ATOM 704 O O . GLY A 1 92 ? -13.691 18.934 6.111 1.00 38.44 92 GLY A O 1
#

Mean predicted aligned error: 7.53 Å